Protein AF-A0A6P1KEN9-F1 (afdb_monomer_lite)

Secondary structure (DSSP, 8-state):
------HHHHHHHHHHHH--HHHHHHHHHHHHTT---HHHHHHHHHHHHHHHHHHTSTT-HHHHHHHGGGG-S--HHHHHHHHHHHHHTT-HHHHHHHHHHHHHTT-----HHHHHHHHHH--HHHHHHHHHHSTT--HHHHHHHHHHS-HHHHHHHHHHH-

Organism: Faucicola osloensis (NCBI:txid34062)

Sequence (162 aa):
MTLSFSPTQSQFLTLQQAINKDRITQLVSDHQQGKLSPDDKSYYESLITQFIALIKLPDSAHLAMQLLPAFKITVPALLDGMAYRAVADKNPKVCVFAAYMIDQSLLQRDMTPLFNVIIEFGTPELWVELVKKVNNAPADRIVEKVYQCDKSVQTYWEQQIL

Foldseek 3Di:
DPPDDDPLRVLLVVLVVLQDLVLLVVQVVCVVVVNRDPVNVVSVVVSLVSLVVNVPDPPRPVSSVVCVVSPVVVDVVSLVVQCVVCLVVLPLVSLLVSQLVCQVNPDDDPSVSSLVSCQPPNDLVSLLSSVVRHDPRPVVSNLVSQVVDDPVSVVVNVVRPD

pLDDT: mean 76.62, std 14.35, range [37.03, 96.44]

Radius of gyration: 18.82 Å; chains: 1; bounding box: 45×28×56 Å

Structure (mmCIF, N/CA/C/O backbone):
data_AF-A0A6P1KEN9-F1
#
_entry.id   AF-A0A6P1KEN9-F1
#
loop_
_atom_site.group_PDB
_atom_site.id
_atom_site.type_symbol
_atom_site.label_atom_id
_atom_site.label_alt_id
_atom_site.label_comp_id
_atom_site.label_asym_id
_atom_site.label_entity_id
_atom_site.label_seq_id
_atom_site.pdbx_PDB_ins_code
_atom_site.Cartn_x
_atom_site.Cartn_y
_atom_site.Cartn_z
_atom_site.occupancy
_atom_site.B_iso_or_equiv
_atom_site.auth_seq_id
_atom_site.auth_comp_id
_atom_site.auth_asym_id
_atom_site.auth_atom_id
_atom_site.pdbx_PDB_model_num
ATOM 1 N N . MET A 1 1 ? 22.275 8.472 33.839 1.00 37.03 1 MET A N 1
ATOM 2 C CA . MET A 1 1 ? 22.009 8.967 32.473 1.00 37.03 1 MET A CA 1
ATOM 3 C C . MET A 1 1 ? 20.544 8.712 32.175 1.00 37.03 1 MET A C 1
ATOM 5 O O . MET A 1 1 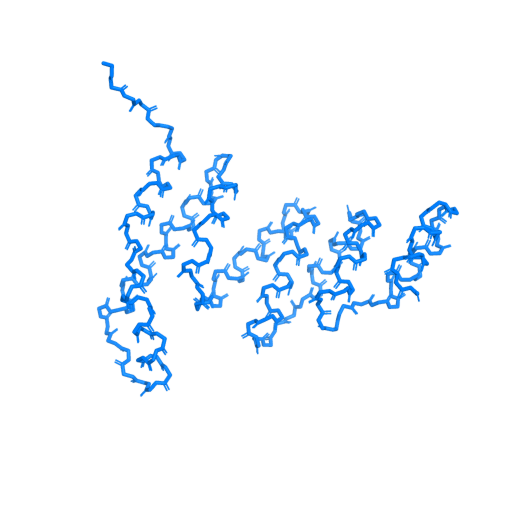? 20.154 7.557 32.082 1.00 37.03 1 MET A O 1
ATOM 9 N N . THR A 1 2 ? 19.717 9.751 32.129 1.00 48.22 2 THR A N 1
ATOM 10 C CA . THR A 1 2 ? 18.330 9.643 31.6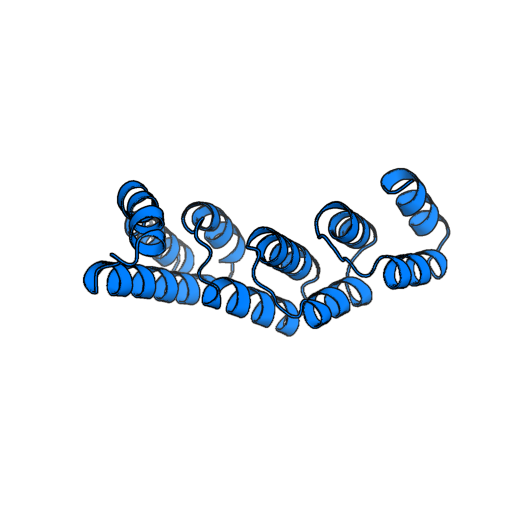65 1.00 48.22 2 THR A CA 1
ATOM 11 C C . THR A 1 2 ? 18.359 9.531 30.144 1.00 48.22 2 THR A C 1
ATOM 13 O O . THR A 1 2 ? 18.795 10.455 29.463 1.00 48.22 2 THR A O 1
ATOM 16 N N . LEU A 1 3 ? 17.970 8.371 29.611 1.00 50.28 3 LEU A N 1
ATOM 17 C CA . LEU A 1 3 ? 17.759 8.191 28.176 1.00 50.28 3 LEU A CA 1
ATOM 18 C C . LEU A 1 3 ? 16.654 9.162 27.740 1.00 50.28 3 LEU A C 1
ATOM 20 O O . LEU A 1 3 ? 15.493 8.996 28.099 1.00 50.28 3 LEU A O 1
ATOM 24 N N . SER A 1 4 ? 17.042 10.216 27.026 1.00 69.69 4 SER A N 1
ATOM 25 C CA . SER A 1 4 ? 16.124 11.188 26.439 1.00 69.69 4 SER A CA 1
ATOM 26 C C . SER A 1 4 ? 15.646 10.641 25.099 1.00 69.69 4 SER A C 1
ATOM 28 O O . SER A 1 4 ? 16.385 10.694 24.116 1.00 69.69 4 SER A O 1
ATOM 30 N N . PHE A 1 5 ? 14.426 10.118 25.051 1.00 78.94 5 PHE A N 1
ATOM 31 C CA . PHE A 1 5 ? 13.807 9.707 23.793 1.00 78.94 5 PHE A CA 1
ATOM 32 C C . PHE A 1 5 ? 13.476 10.925 22.927 1.00 78.94 5 PHE A C 1
ATOM 34 O O . PHE A 1 5 ? 13.085 11.977 23.436 1.00 78.94 5 PHE A O 1
ATOM 41 N N . SER A 1 6 ? 13.594 10.783 21.606 1.00 84.12 6 SER A N 1
ATOM 42 C CA . SER A 1 6 ? 13.072 11.795 20.684 1.00 84.12 6 SER A CA 1
ATOM 43 C C . SER A 1 6 ? 11.540 11.900 20.808 1.00 84.12 6 SER A C 1
ATOM 45 O O . SER A 1 6 ? 10.895 10.961 21.294 1.00 84.12 6 SER A O 1
ATOM 47 N N . PRO A 1 7 ? 10.914 13.000 20.351 1.00 80.69 7 PRO A N 1
ATOM 48 C CA . PRO A 1 7 ? 9.453 13.110 20.316 1.00 80.69 7 PRO A CA 1
ATOM 49 C C . PRO A 1 7 ? 8.790 11.930 19.587 1.00 80.69 7 PRO A C 1
ATOM 51 O O . PRO A 1 7 ? 7.794 11.386 20.061 1.00 80.69 7 PRO A O 1
ATOM 54 N N . THR A 1 8 ? 9.402 11.474 18.490 1.00 82.38 8 THR A N 1
ATOM 55 C CA . THR A 1 8 ? 8.946 10.323 17.702 1.00 82.38 8 THR A CA 1
ATOM 56 C C . THR A 1 8 ? 9.048 9.014 18.481 1.00 82.38 8 THR A C 1
ATOM 58 O O . THR A 1 8 ? 8.092 8.243 18.523 1.00 82.38 8 THR A O 1
ATOM 61 N N . GLN A 1 9 ? 10.178 8.770 19.150 1.00 81.12 9 GLN A N 1
ATOM 62 C CA . GLN A 1 9 ? 10.369 7.576 19.979 1.00 81.12 9 GLN A CA 1
ATOM 63 C C . GLN A 1 9 ? 9.422 7.560 21.182 1.00 81.12 9 GLN A C 1
ATOM 65 O O . GLN A 1 9 ? 8.879 6.513 21.523 1.00 81.12 9 GLN A O 1
ATOM 70 N N . SER A 1 10 ? 9.184 8.722 21.789 1.00 85.12 10 SER A N 1
ATOM 71 C CA . SER A 1 10 ? 8.268 8.860 22.920 1.00 85.12 10 SER A CA 1
ATOM 72 C C . SER A 1 10 ? 6.836 8.524 22.506 1.00 85.12 10 SER A C 1
ATOM 74 O O . SER A 1 10 ? 6.210 7.675 23.134 1.00 85.12 10 SER A O 1
ATOM 76 N N . GLN A 1 11 ? 6.339 9.103 21.405 1.00 80.62 11 GLN A N 1
ATOM 77 C CA . GLN A 1 11 ? 4.997 8.790 20.897 1.00 80.62 11 GLN A CA 1
ATOM 78 C C . GLN A 1 11 ? 4.863 7.335 20.442 1.00 80.62 11 GLN A C 1
ATOM 80 O O . GLN A 1 11 ? 3.823 6.721 20.672 1.00 80.62 11 GLN A O 1
ATOM 85 N N . PHE A 1 12 ? 5.909 6.762 19.846 1.00 85.06 12 PHE A N 1
ATOM 86 C CA . PHE A 1 12 ? 5.926 5.347 19.491 1.00 85.06 12 PHE A CA 1
ATOM 87 C C . PHE A 1 12 ? 5.791 4.450 20.725 1.00 85.06 12 PHE A C 1
ATOM 89 O O . PHE A 1 12 ? 4.938 3.568 20.733 1.00 85.06 12 PHE A O 1
ATOM 96 N N . LEU A 1 13 ? 6.584 4.689 21.775 1.00 83.75 13 LEU A N 1
ATOM 97 C CA . LEU A 1 13 ? 6.541 3.897 23.008 1.00 83.75 13 LEU A CA 1
ATOM 98 C C . LEU A 1 13 ? 5.198 4.048 23.730 1.00 83.75 13 LEU A C 1
ATOM 100 O O . LEU A 1 13 ? 4.630 3.050 24.170 1.00 83.75 13 LEU A O 1
ATOM 104 N N . THR A 1 14 ? 4.659 5.270 23.805 1.00 84.31 14 THR A N 1
ATOM 105 C CA . THR A 1 14 ? 3.325 5.522 24.370 1.00 84.31 14 THR A CA 1
ATOM 106 C C . THR A 1 14 ? 2.257 4.733 23.622 1.00 84.31 14 THR A C 1
ATOM 108 O O . THR A 1 14 ? 1.457 4.034 24.241 1.00 84.31 14 THR A O 1
ATOM 111 N N . LEU A 1 15 ? 2.276 4.784 22.290 1.00 81.06 15 LEU A N 1
ATOM 112 C CA . LEU A 1 15 ? 1.308 4.066 21.475 1.00 81.06 15 LEU A CA 1
ATOM 113 C C . LEU A 1 15 ? 1.488 2.547 21.574 1.00 81.06 15 LEU A C 1
ATOM 115 O O . LEU A 1 15 ? 0.506 1.818 21.676 1.00 81.06 15 LEU A O 1
ATOM 119 N N . GLN A 1 16 ? 2.730 2.062 21.611 1.00 81.44 16 GLN A N 1
ATOM 120 C CA . GLN A 1 16 ? 3.040 0.647 21.799 1.00 81.44 16 GLN A CA 1
ATOM 121 C C . GLN A 1 16 ? 2.480 0.109 23.121 1.00 81.44 16 GLN A C 1
ATOM 123 O O . GLN A 1 16 ? 1.956 -1.001 23.150 1.00 81.44 16 GLN A O 1
ATOM 128 N N . GLN A 1 17 ? 2.569 0.888 24.201 1.00 83.94 17 GLN A N 1
ATOM 129 C CA . GLN A 1 17 ? 2.042 0.520 25.518 1.00 83.94 17 GLN A CA 1
ATOM 130 C C . GLN A 1 17 ? 0.515 0.632 25.600 1.00 83.94 17 GLN A C 1
ATOM 132 O O . GLN A 1 17 ? -0.117 -0.145 26.312 1.00 83.94 17 GLN A O 1
ATOM 137 N N . ALA A 1 18 ? -0.088 1.575 24.871 1.00 81.81 18 ALA A N 1
ATOM 138 C CA . ALA A 1 18 ? -1.539 1.741 24.827 1.00 81.81 18 ALA A CA 1
ATOM 139 C C . ALA A 1 18 ? -2.250 0.582 24.100 1.00 81.81 18 ALA A C 1
ATOM 141 O O . ALA A 1 18 ? -3.430 0.318 24.352 1.00 81.81 18 ALA A O 1
ATOM 142 N N . ILE A 1 19 ? -1.545 -0.121 23.208 1.00 77.00 19 ILE A N 1
ATOM 143 C CA . ILE A 1 19 ? -2.056 -1.270 22.456 1.00 77.00 19 ILE A CA 1
ATOM 144 C C . ILE A 1 19 ? -2.196 -2.491 23.377 1.00 77.00 19 ILE A C 1
ATOM 146 O O . ILE A 1 19 ? -1.218 -3.115 23.784 1.00 77.00 19 ILE A O 1
ATOM 150 N N . ASN A 1 20 ? -3.440 -2.896 23.630 1.00 79.38 20 ASN A N 1
ATOM 151 C CA . ASN A 1 20 ? -3.780 -4.148 24.294 1.00 79.38 20 ASN A CA 1
ATOM 152 C C . ASN A 1 20 ? -4.241 -5.164 23.238 1.00 79.38 20 ASN A C 1
ATOM 154 O O . ASN A 1 20 ? -5.350 -5.073 22.711 1.00 79.38 20 ASN A O 1
ATOM 158 N N . LYS A 1 21 ? -3.372 -6.129 22.919 1.00 68.56 21 LYS A N 1
ATOM 159 C CA . LYS A 1 21 ? -3.598 -7.109 21.843 1.00 68.56 21 LYS A CA 1
ATOM 160 C C . LYS A 1 21 ? -4.791 -8.032 22.107 1.00 68.56 21 LYS A C 1
ATOM 162 O O . LYS A 1 21 ? -5.531 -8.341 21.172 1.00 68.56 21 LYS A O 1
ATOM 167 N N . ASP A 1 22 ? -4.995 -8.431 23.359 1.00 70.19 22 ASP A N 1
ATOM 168 C CA . ASP A 1 22 ? -6.091 -9.324 23.745 1.00 70.19 22 ASP A CA 1
ATOM 169 C C . ASP A 1 22 ? -7.432 -8.599 23.630 1.00 70.19 22 ASP A C 1
ATOM 171 O O . ASP A 1 22 ? -8.369 -9.116 23.020 1.00 70.19 22 ASP A O 1
ATOM 175 N N . ARG A 1 23 ? -7.484 -7.343 24.101 1.00 69.06 23 ARG A N 1
ATOM 176 C CA . ARG A 1 23 ? -8.650 -6.473 23.923 1.00 69.06 23 ARG A CA 1
ATOM 177 C C . ARG A 1 23 ? -8.954 -6.304 22.439 1.00 69.06 23 ARG A C 1
ATOM 179 O O . ARG A 1 23 ? -10.055 -6.628 22.027 1.00 69.06 23 ARG A O 1
ATOM 186 N N . ILE A 1 24 ? -7.979 -5.905 21.616 1.00 62.47 24 ILE A N 1
ATOM 187 C CA . ILE A 1 24 ? -8.175 -5.712 20.166 1.00 62.47 24 ILE A CA 1
ATOM 188 C C . ILE A 1 24 ? -8.719 -6.974 19.480 1.00 62.47 24 ILE A C 1
ATOM 190 O O . ILE A 1 24 ? -9.596 -6.861 18.628 1.00 62.47 24 ILE A O 1
ATOM 194 N N . THR A 1 25 ? -8.245 -8.161 19.860 1.00 62.12 25 THR A N 1
ATOM 195 C CA . THR A 1 25 ? -8.730 -9.433 19.298 1.00 62.12 25 THR A CA 1
ATOM 196 C C . THR A 1 25 ? -10.202 -9.674 19.643 1.00 62.12 25 THR A C 1
ATOM 198 O O . THR A 1 25 ? -10.985 -10.055 18.773 1.00 62.12 25 THR A O 1
ATOM 201 N N . GLN A 1 26 ? -10.604 -9.386 20.883 1.00 62.44 26 GLN A N 1
ATOM 202 C CA . GLN A 1 26 ? -11.996 -9.490 21.320 1.00 62.44 26 GLN A CA 1
ATOM 203 C C . GLN A 1 26 ? -12.903 -8.473 20.607 1.00 62.44 26 GLN A C 1
ATOM 205 O O . GLN A 1 26 ? -14.010 -8.816 20.195 1.00 62.44 26 GLN A O 1
ATOM 210 N N . LEU A 1 27 ? -12.402 -7.261 20.351 1.00 58.66 27 LEU A N 1
ATOM 211 C CA . LEU A 1 27 ? -13.144 -6.216 19.634 1.00 58.66 27 LEU A CA 1
ATOM 212 C C . LEU A 1 27 ? -13.515 -6.606 18.206 1.00 58.66 27 LEU A C 1
ATOM 214 O O . LEU A 1 27 ? -14.558 -6.178 17.715 1.00 58.66 27 LEU A O 1
ATOM 218 N N . VAL A 1 28 ? -12.698 -7.437 17.550 1.00 52.12 28 VAL A N 1
ATOM 219 C CA . VAL A 1 28 ? -13.032 -8.009 16.236 1.00 52.12 28 VAL A CA 1
ATOM 220 C C . VAL A 1 28 ? -14.333 -8.784 16.307 1.00 52.12 28 VAL A C 1
ATOM 222 O O . VAL A 1 28 ? -15.250 -8.558 15.516 1.00 52.12 28 VAL A O 1
ATOM 225 N N . SER A 1 29 ? -14.395 -9.682 17.284 1.00 57.12 29 SER A N 1
ATOM 226 C CA . SER A 1 29 ? -15.529 -10.559 17.513 1.00 57.12 29 SER A CA 1
ATOM 227 C C . SER A 1 29 ? -16.764 -9.747 17.901 1.00 57.12 29 SER A C 1
ATOM 229 O O . SER A 1 29 ? -17.839 -9.930 17.330 1.00 57.12 29 SER A O 1
ATOM 231 N N . ASP A 1 30 ? -16.604 -8.774 18.800 1.00 58.94 30 ASP A N 1
ATOM 232 C CA . ASP A 1 30 ? -17.710 -7.958 19.303 1.00 58.94 30 ASP A CA 1
ATOM 233 C C . ASP A 1 30 ? -18.256 -6.998 18.235 1.00 58.94 30 ASP A C 1
ATOM 235 O O . ASP A 1 30 ? -19.466 -6.771 18.168 1.00 58.94 30 ASP A O 1
ATOM 239 N N . HIS A 1 31 ? -17.406 -6.478 17.342 1.00 47.69 31 HIS A N 1
ATOM 240 C CA . HIS A 1 31 ? -17.841 -5.664 16.205 1.00 47.69 31 HIS A CA 1
ATOM 241 C C . HIS A 1 31 ? -18.650 -6.479 15.188 1.00 47.69 31 HIS A C 1
ATOM 243 O O . HIS A 1 31 ? -19.727 -6.043 14.782 1.00 47.69 31 HIS A O 1
ATOM 249 N N . GLN A 1 32 ? -18.187 -7.684 14.834 1.00 49.41 32 GLN A N 1
ATOM 250 C CA . GLN A 1 32 ? -18.901 -8.592 13.922 1.00 49.41 32 GLN A CA 1
ATOM 251 C C . GLN A 1 32 ? -20.259 -9.040 14.478 1.00 49.41 32 GLN A C 1
ATOM 253 O O . GLN A 1 32 ? -21.197 -9.271 13.720 1.00 49.41 32 GLN A O 1
ATOM 258 N N . GLN A 1 33 ? -20.382 -9.127 15.804 1.00 61.91 33 GLN A N 1
ATOM 259 C CA . GLN A 1 33 ? -21.626 -9.478 16.490 1.00 61.91 33 GLN A CA 1
ATOM 260 C C . GLN A 1 33 ? -22.532 -8.270 16.789 1.00 61.91 33 GLN A C 1
ATOM 262 O O . GLN A 1 33 ? -23.589 -8.448 17.393 1.00 61.91 33 GLN A O 1
ATOM 267 N N . GLY A 1 34 ? -22.131 -7.045 16.421 1.00 50.50 34 GLY A N 1
ATOM 268 C CA . GLY A 1 34 ? -22.883 -5.823 16.731 1.00 50.50 34 GLY A CA 1
ATOM 269 C C . GLY A 1 34 ? -22.921 -5.463 18.224 1.00 50.50 34 GLY A C 1
ATOM 270 O O . GLY A 1 34 ? -23.769 -4.683 18.646 1.00 50.50 34 GLY A O 1
ATOM 271 N N . LYS A 1 35 ? -22.010 -6.020 19.030 1.00 71.75 35 LYS A N 1
ATOM 272 C CA . LYS A 1 35 ? -21.929 -5.867 20.495 1.00 71.75 35 LYS A CA 1
ATOM 273 C C . LYS A 1 35 ? -20.841 -4.889 20.945 1.00 71.75 35 LYS A C 1
ATOM 275 O O . LYS A 1 35 ? -20.481 -4.863 22.117 1.00 71.75 35 LYS A O 1
ATOM 280 N N . LEU A 1 36 ? -20.306 -4.091 20.024 1.00 57.38 36 LEU A N 1
ATOM 281 C CA . LEU A 1 36 ? -19.203 -3.185 20.320 1.00 57.38 36 LEU A CA 1
ATOM 282 C C . LEU A 1 36 ? -19.636 -2.089 21.305 1.00 57.38 36 LEU A C 1
ATOM 284 O O . LEU A 1 36 ? -20.506 -1.269 20.988 1.00 57.38 36 LEU A O 1
ATOM 288 N N . SER A 1 37 ? -19.002 -2.057 22.477 1.00 69.62 37 SER A N 1
ATOM 289 C CA . SER A 1 37 ? -19.332 -1.095 23.526 1.00 69.62 37 SER A CA 1
ATOM 290 C C . SER A 1 37 ? -18.870 0.333 23.171 1.00 69.62 37 SER A C 1
ATOM 292 O O . SER A 1 37 ? -17.930 0.515 22.388 1.00 69.62 37 SER A O 1
ATOM 294 N N . PRO A 1 38 ? -19.500 1.380 23.737 1.00 68.00 38 PRO A N 1
ATOM 295 C CA . PRO A 1 38 ? -19.028 2.761 23.597 1.00 68.00 38 PRO A CA 1
ATOM 296 C C . PRO A 1 38 ? -17.595 2.981 24.113 1.00 68.00 38 PRO A C 1
ATOM 298 O O . PRO A 1 38 ? -16.835 3.749 23.519 1.00 68.00 38 PRO A O 1
ATOM 301 N N . ASP A 1 39 ? -17.203 2.278 25.175 1.00 71.62 39 ASP A N 1
ATOM 302 C CA . ASP A 1 39 ? -15.863 2.378 25.767 1.00 71.62 39 ASP A CA 1
ATOM 303 C C . ASP A 1 39 ? -14.790 1.797 24.845 1.00 71.62 39 ASP A C 1
ATOM 305 O O . ASP A 1 39 ? -13.677 2.319 24.751 1.00 71.62 39 ASP A O 1
ATOM 309 N N . ASP A 1 40 ? -15.128 0.735 24.118 1.00 63.84 40 ASP A N 1
ATOM 310 C CA . ASP A 1 40 ? -14.232 0.116 23.149 1.00 63.84 40 ASP A CA 1
ATOM 311 C C . ASP A 1 40 ? -14.079 0.940 21.874 1.00 63.84 40 ASP A C 1
ATOM 313 O O . ASP A 1 40 ? -12.978 1.026 21.328 1.00 63.84 40 ASP A O 1
ATOM 317 N N . LYS A 1 41 ? -15.153 1.610 21.438 1.00 55.69 41 LYS A N 1
ATOM 318 C CA . LYS A 1 41 ? -15.080 2.611 20.363 1.00 55.69 41 LYS A CA 1
ATOM 319 C C . LYS A 1 41 ? -14.144 3.752 20.750 1.00 55.69 41 LYS A C 1
ATOM 321 O O . LYS A 1 41 ? -13.216 4.059 20.007 1.00 55.69 41 LYS A O 1
ATOM 326 N N . SER A 1 42 ? -14.334 4.303 21.948 1.00 67.69 42 SER A N 1
ATOM 327 C CA . SER A 1 42 ? -13.526 5.411 22.474 1.00 67.69 42 SER A CA 1
ATOM 328 C C . SER A 1 42 ? -12.050 5.019 22.630 1.00 67.69 42 SER A C 1
ATOM 330 O O . SER A 1 42 ? -11.144 5.791 22.312 1.00 67.69 42 SER A O 1
ATOM 332 N N . TYR A 1 43 ? -11.790 3.785 23.072 1.00 72.06 43 TYR A N 1
ATOM 333 C CA . TYR A 1 43 ? -10.447 3.212 23.127 1.00 72.06 43 TYR A CA 1
ATOM 334 C C . TYR A 1 43 ? -9.794 3.138 21.737 1.00 72.06 43 TYR A C 1
ATOM 336 O O . TYR A 1 43 ? -8.652 3.571 21.573 1.00 72.06 43 TYR A O 1
ATOM 344 N N . TYR A 1 44 ? -10.517 2.655 20.723 1.00 59.19 44 TYR A N 1
ATOM 345 C CA . TYR A 1 44 ? -9.996 2.545 19.357 1.00 59.19 44 TYR A CA 1
ATOM 346 C C . TYR A 1 44 ? -9.734 3.913 18.714 1.00 59.19 44 TYR A C 1
ATOM 348 O O . TYR A 1 44 ? -8.681 4.124 18.112 1.00 59.19 44 TYR A O 1
ATOM 356 N N . GLU A 1 45 ? -10.650 4.866 18.883 1.00 60.53 45 GLU A N 1
ATOM 357 C CA . GLU A 1 45 ? -10.500 6.248 18.406 1.00 60.53 45 GLU A CA 1
ATOM 358 C C . GLU A 1 45 ? -9.277 6.937 19.019 1.00 60.53 45 GLU A C 1
ATOM 360 O O . GLU A 1 45 ? -8.535 7.641 18.324 1.00 60.53 45 GLU A O 1
ATOM 365 N N . SER A 1 46 ? -9.004 6.675 20.299 1.00 73.75 46 SER A N 1
ATOM 366 C CA . SER A 1 46 ? -7.799 7.157 20.973 1.00 73.75 46 SER A CA 1
ATOM 367 C C . SER A 1 46 ? -6.520 6.565 20.366 1.00 73.75 46 SER A C 1
ATOM 369 O O . SER A 1 46 ? -5.587 7.314 20.063 1.00 73.75 46 SER A O 1
ATOM 371 N N . LEU A 1 47 ? -6.477 5.250 20.108 1.00 70.31 47 LEU A N 1
ATOM 372 C CA . LEU A 1 47 ? -5.326 4.603 19.461 1.00 70.31 47 LEU A CA 1
ATOM 373 C C . LEU A 1 47 ? -5.082 5.135 18.042 1.00 70.31 47 LEU A C 1
ATOM 375 O O . LEU A 1 47 ? -3.940 5.406 17.673 1.00 70.31 47 LEU A O 1
ATOM 379 N N . ILE A 1 48 ? -6.149 5.332 17.262 1.00 63.62 48 ILE A N 1
ATOM 380 C CA . ILE A 1 48 ? -6.093 5.927 15.917 1.00 63.62 48 ILE A CA 1
ATOM 381 C C . ILE A 1 48 ? -5.518 7.342 15.982 1.00 63.62 48 ILE A C 1
ATOM 383 O O . ILE A 1 48 ? -4.614 7.683 15.221 1.00 63.62 48 ILE A O 1
ATOM 387 N N . THR A 1 49 ? -6.019 8.165 16.902 1.00 68.75 49 THR A N 1
ATOM 388 C CA . THR A 1 49 ? -5.590 9.561 17.056 1.00 68.75 49 THR A CA 1
ATOM 389 C C . THR A 1 49 ? -4.105 9.646 17.401 1.00 68.75 49 THR A C 1
ATOM 391 O O . THR A 1 49 ? -3.367 10.434 16.806 1.00 68.75 49 THR A O 1
ATOM 394 N N . GLN A 1 50 ? -3.644 8.788 18.311 1.00 74.19 50 GLN A N 1
ATOM 395 C CA . GLN A 1 50 ? -2.237 8.692 18.694 1.00 74.19 50 GLN A CA 1
ATOM 396 C C . GLN A 1 50 ? -1.358 8.164 17.549 1.00 74.19 50 GLN A C 1
ATOM 398 O O . GLN A 1 50 ? -0.258 8.675 17.339 1.00 74.19 50 GLN A O 1
ATOM 403 N N . PHE A 1 51 ? -1.850 7.210 16.752 1.00 75.50 51 PHE A N 1
ATOM 404 C CA . PHE A 1 51 ? -1.149 6.728 15.557 1.00 75.50 51 PHE A CA 1
ATOM 405 C C . PHE A 1 51 ? -1.016 7.822 14.489 1.00 75.50 51 PHE A C 1
ATOM 407 O O . PHE A 1 51 ? 0.063 8.012 13.931 1.00 75.50 51 PHE A O 1
ATOM 414 N N . ILE A 1 52 ? -2.078 8.597 14.244 1.00 67.94 52 ILE A N 1
ATOM 415 C CA . ILE A 1 52 ? -2.056 9.739 13.318 1.00 67.94 52 ILE A CA 1
ATOM 416 C C . ILE A 1 52 ? -1.069 10.814 13.792 1.00 67.94 52 ILE A C 1
ATOM 418 O O . ILE A 1 52 ? -0.388 11.431 12.972 1.00 67.94 52 ILE A O 1
ATOM 422 N N . ALA A 1 53 ? -0.987 11.058 15.101 1.00 75.81 53 ALA A N 1
ATOM 423 C CA . ALA A 1 53 ? -0.007 11.981 15.663 1.00 75.81 53 ALA A CA 1
ATOM 424 C C . ALA A 1 53 ? 1.430 11.488 15.422 1.00 75.81 53 ALA A C 1
ATOM 426 O O . ALA A 1 53 ? 2.255 12.270 14.950 1.00 75.81 53 ALA A O 1
ATOM 427 N N . LEU A 1 54 ? 1.688 10.191 15.630 1.00 77.69 54 LEU A N 1
ATOM 428 C CA . LEU A 1 54 ? 2.996 9.572 15.406 1.00 77.69 54 LEU A CA 1
ATOM 429 C C . LEU A 1 54 ? 3.465 9.723 13.954 1.00 77.69 54 LEU A C 1
ATOM 431 O O . LEU A 1 54 ? 4.584 10.172 13.726 1.00 77.69 54 LEU A O 1
ATOM 435 N N . ILE A 1 55 ? 2.619 9.403 12.969 1.00 74.56 55 ILE A N 1
ATOM 436 C CA . ILE A 1 55 ? 3.001 9.459 11.542 1.00 74.56 55 ILE A CA 1
ATOM 437 C C . ILE A 1 55 ? 3.220 10.887 11.018 1.00 74.56 55 ILE A C 1
ATOM 439 O O . ILE A 1 55 ? 3.793 11.066 9.947 1.00 74.56 55 ILE A O 1
ATOM 443 N N . LYS A 1 56 ? 2.754 11.911 11.746 1.00 74.75 56 LYS A N 1
ATOM 444 C CA . LYS A 1 56 ? 3.007 13.325 11.424 1.00 74.75 56 LYS A CA 1
ATOM 445 C C . LYS A 1 56 ? 4.371 13.807 11.920 1.00 74.75 56 LYS A C 1
ATOM 447 O O . LYS A 1 56 ? 4.777 14.911 11.561 1.00 74.75 56 LYS A O 1
ATOM 452 N N . LEU A 1 57 ? 5.064 13.020 12.745 1.00 77.62 57 LEU A N 1
ATOM 453 C CA . LEU A 1 57 ? 6.396 13.362 13.227 1.00 77.62 57 LEU A CA 1
ATOM 454 C C . LEU A 1 57 ? 7.489 12.976 12.214 1.00 77.62 57 LEU A C 1
ATOM 456 O O . LEU A 1 57 ? 7.330 11.985 11.492 1.00 77.62 57 LEU A O 1
ATOM 460 N N . PRO A 1 58 ? 8.624 13.704 12.191 1.00 69.50 58 PRO A N 1
ATOM 461 C CA . PRO A 1 58 ? 9.798 13.331 11.405 1.00 69.50 58 PRO A CA 1
ATOM 462 C C . PRO A 1 58 ? 10.304 11.923 11.752 1.00 69.50 58 PRO A C 1
ATOM 464 O O . PRO A 1 58 ? 10.224 11.487 12.905 1.00 69.50 58 PRO A O 1
ATOM 467 N N . ASP A 1 59 ? 10.819 11.218 10.742 1.00 77.19 59 ASP A N 1
ATOM 468 C CA . ASP A 1 59 ? 11.429 9.883 10.844 1.00 77.19 59 ASP A CA 1
ATOM 469 C C . ASP A 1 59 ? 10.534 8.785 11.459 1.00 77.19 59 ASP A C 1
ATOM 471 O O . ASP A 1 59 ? 11.014 7.738 11.886 1.00 77.19 59 ASP A O 1
ATOM 475 N N . SER A 1 60 ? 9.214 8.975 11.485 1.00 72.62 60 SER A N 1
ATOM 476 C CA . SER A 1 60 ? 8.257 8.086 12.168 1.00 72.62 60 SER A CA 1
ATOM 477 C C . SER A 1 60 ? 7.864 6.823 11.395 1.00 72.62 60 SER A C 1
ATOM 479 O O . SER A 1 60 ? 7.377 5.862 11.993 1.00 72.62 60 SER A O 1
ATOM 481 N N . ALA A 1 61 ? 8.089 6.787 10.078 1.00 64.75 61 ALA A N 1
ATOM 482 C CA . ALA A 1 61 ? 7.556 5.746 9.194 1.00 64.75 61 ALA A CA 1
ATOM 483 C C . ALA A 1 61 ? 7.976 4.318 9.597 1.00 64.75 61 ALA A C 1
ATOM 485 O O . ALA A 1 61 ? 7.146 3.410 9.645 1.00 64.75 61 ALA A O 1
ATOM 486 N N . HIS A 1 62 ? 9.250 4.121 9.952 1.00 72.12 62 HIS A N 1
ATOM 487 C CA . HIS A 1 62 ? 9.777 2.812 10.352 1.00 72.12 62 HIS A CA 1
ATOM 488 C C . HIS A 1 62 ? 9.211 2.315 11.695 1.00 72.12 62 HIS A C 1
ATOM 490 O O . HIS A 1 62 ? 9.091 1.110 11.904 1.00 72.12 62 HIS A O 1
ATOM 496 N N . LEU A 1 63 ? 8.838 3.235 12.590 1.00 77.06 63 LEU A N 1
ATOM 497 C CA . LEU A 1 63 ? 8.223 2.941 13.886 1.00 77.06 63 LEU A CA 1
ATOM 498 C C . LEU A 1 63 ? 6.730 2.642 13.727 1.00 77.06 63 LEU A C 1
ATOM 500 O O . LEU A 1 63 ? 6.232 1.652 14.260 1.00 77.06 63 LEU A O 1
ATOM 504 N N . ALA A 1 64 ? 6.028 3.433 12.915 1.00 66.75 64 ALA A N 1
ATOM 505 C CA . ALA A 1 64 ? 4.626 3.199 12.581 1.00 66.75 64 ALA A CA 1
ATOM 506 C C . ALA A 1 64 ? 4.409 1.810 11.946 1.00 66.75 64 ALA A C 1
ATOM 508 O O . ALA A 1 64 ? 3.457 1.108 12.293 1.00 66.75 64 ALA A O 1
ATOM 509 N N . MET A 1 65 ? 5.345 1.363 11.098 1.00 66.19 65 MET A N 1
ATOM 510 C CA . MET A 1 65 ? 5.357 0.011 10.522 1.00 66.19 65 MET A CA 1
ATOM 511 C C . MET A 1 65 ? 5.368 -1.118 11.558 1.00 66.19 65 MET A C 1
ATOM 513 O O . MET A 1 65 ? 4.773 -2.165 11.318 1.00 66.19 65 MET A O 1
ATOM 517 N N . GLN A 1 66 ? 6.014 -0.931 12.710 1.00 71.44 66 GLN A N 1
ATOM 518 C CA . GLN A 1 66 ? 6.083 -1.969 13.745 1.00 71.44 66 GLN A CA 1
ATOM 519 C C . GLN A 1 66 ? 4.765 -2.115 14.516 1.00 71.44 66 GLN A C 1
ATOM 521 O O . GLN A 1 66 ? 4.484 -3.181 15.061 1.00 71.44 66 GLN A O 1
ATOM 526 N N . LEU A 1 67 ? 3.950 -1.056 14.555 1.00 68.75 67 LEU A N 1
ATOM 527 C CA . LEU A 1 67 ? 2.671 -1.037 15.269 1.00 68.75 67 LEU A CA 1
ATOM 528 C C . LEU A 1 67 ? 1.501 -1.479 14.382 1.00 68.75 67 LEU A C 1
ATOM 530 O O . LEU A 1 67 ? 0.513 -1.997 14.892 1.00 68.75 67 LEU A O 1
ATOM 534 N N . LEU A 1 68 ? 1.636 -1.344 13.061 1.00 61.78 68 LEU A N 1
ATOM 535 C CA . LEU A 1 68 ? 0.645 -1.723 12.045 1.00 61.78 68 LEU A CA 1
ATOM 536 C C . LEU A 1 68 ? 0.030 -3.129 12.223 1.00 61.78 68 LEU A C 1
ATOM 538 O O . LEU A 1 68 ? -1.193 -3.242 12.130 1.00 61.78 68 LEU A O 1
ATOM 542 N N . PRO A 1 69 ? 0.791 -4.193 12.553 1.00 63.38 69 PRO A N 1
ATOM 543 C CA . PRO A 1 69 ? 0.221 -5.524 12.780 1.00 63.38 69 PRO A CA 1
ATOM 544 C C . PRO A 1 69 ? -0.753 -5.611 13.963 1.00 63.38 69 PRO A C 1
ATOM 546 O O . PRO A 1 69 ? -1.553 -6.544 14.022 1.00 63.38 69 PRO A O 1
ATOM 549 N N . ALA A 1 70 ? -0.692 -4.674 14.914 1.00 56.59 70 ALA A N 1
ATOM 550 C CA . ALA A 1 70 ? -1.636 -4.614 16.025 1.00 56.59 70 ALA A CA 1
ATOM 551 C C . ALA A 1 70 ? -2.997 -4.028 15.615 1.00 56.59 70 ALA A C 1
ATOM 553 O O . ALA A 1 70 ? -3.995 -4.296 16.272 1.00 56.59 70 ALA A O 1
ATOM 554 N N . PHE A 1 71 ? -3.062 -3.305 14.498 1.00 56.81 71 PHE A N 1
ATOM 555 C CA . PHE A 1 71 ? -4.290 -2.756 13.919 1.00 56.81 71 PHE A CA 1
ATOM 556 C C . PHE A 1 71 ? -4.891 -3.708 12.873 1.00 56.81 71 PHE A C 1
ATOM 558 O O . PHE A 1 71 ? -5.419 -3.268 11.858 1.00 56.81 71 PHE A O 1
ATOM 565 N N . LYS A 1 72 ? -4.784 -5.031 13.082 1.00 47.94 72 LYS A N 1
ATOM 566 C CA . LYS A 1 72 ? -5.229 -6.071 12.132 1.00 47.94 72 LYS A CA 1
ATOM 567 C C . LYS A 1 72 ? -6.724 -6.020 11.775 1.00 47.94 72 LYS A C 1
ATOM 569 O O . LYS A 1 72 ? -7.103 -6.613 10.772 1.00 47.94 72 LYS A O 1
ATOM 574 N N . ILE A 1 73 ? -7.543 -5.272 12.518 1.00 45.56 73 ILE A N 1
ATOM 575 C CA . ILE A 1 73 ? -8.740 -4.645 11.941 1.00 45.56 73 ILE A CA 1
ATOM 576 C C . ILE A 1 73 ? -8.339 -3.248 11.534 1.00 45.56 73 ILE A C 1
ATOM 578 O O . ILE A 1 73 ? -8.286 -2.319 12.340 1.00 45.56 73 ILE A O 1
ATOM 582 N N . THR A 1 74 ? -8.017 -3.116 10.265 1.00 50.19 74 THR A N 1
ATOM 583 C CA . THR A 1 74 ? -7.636 -1.844 9.695 1.00 50.19 74 THR A CA 1
ATOM 584 C C . THR A 1 74 ? -8.878 -0.974 9.697 1.00 50.19 74 THR A C 1
ATOM 586 O O . THR A 1 74 ? -9.820 -1.219 8.949 1.00 50.19 74 THR A O 1
ATOM 589 N N . VAL A 1 75 ? -8.919 0.019 10.587 1.00 56.19 75 VAL A N 1
ATOM 590 C CA . VAL A 1 75 ? -9.995 1.009 10.567 1.00 56.19 75 VAL A CA 1
ATOM 591 C C . VAL A 1 75 ? -9.962 1.636 9.179 1.00 56.19 75 VAL A C 1
ATOM 593 O O . VAL A 1 75 ? -8.917 2.178 8.808 1.00 56.19 75 VAL A O 1
ATOM 596 N N . PRO A 1 76 ? -11.061 1.588 8.413 1.00 53.19 76 PRO A N 1
ATOM 597 C CA . PRO A 1 76 ? -11.110 2.149 7.068 1.00 53.19 76 PRO A CA 1
ATOM 598 C C . PRO A 1 76 ? -10.535 3.576 6.993 1.00 53.19 76 PRO A C 1
ATOM 600 O O . PRO A 1 76 ? -9.802 3.897 6.067 1.00 53.19 76 PRO A O 1
ATOM 603 N N . ALA A 1 77 ? -10.754 4.394 8.031 1.00 51.69 77 ALA A N 1
ATOM 604 C CA . ALA A 1 77 ? -10.213 5.750 8.140 1.00 51.69 77 ALA A CA 1
ATOM 605 C C . ALA A 1 77 ? -8.670 5.833 8.223 1.00 51.69 77 ALA A C 1
ATOM 607 O O . ALA A 1 77 ? -8.085 6.795 7.728 1.00 51.69 77 ALA A O 1
ATOM 608 N N . LEU A 1 78 ? -7.992 4.848 8.827 1.00 56.91 78 LEU A N 1
ATOM 609 C CA . LEU A 1 78 ? -6.523 4.796 8.866 1.00 56.91 78 LEU A CA 1
ATOM 610 C C . LEU A 1 78 ? -5.941 4.437 7.496 1.00 56.91 78 LEU A C 1
ATOM 612 O O . LEU A 1 78 ? -4.945 5.032 7.081 1.00 56.91 78 LEU A O 1
ATOM 616 N N . LEU A 1 79 ? -6.575 3.496 6.791 1.00 61.88 79 LEU A N 1
ATOM 617 C CA . LEU A 1 79 ? -6.199 3.145 5.420 1.00 61.88 79 LEU A CA 1
ATOM 618 C C . LEU A 1 79 ? -6.407 4.323 4.472 1.00 61.88 79 LEU A C 1
ATOM 620 O O . LEU A 1 79 ? -5.501 4.648 3.707 1.00 61.88 79 LEU A O 1
ATOM 624 N N . ASP A 1 80 ? -7.544 5.008 4.587 1.00 61.88 80 ASP A N 1
ATOM 625 C CA . ASP A 1 80 ? -7.848 6.204 3.802 1.00 61.88 80 ASP A CA 1
ATOM 626 C C . ASP A 1 80 ? -6.831 7.326 4.072 1.00 61.88 80 ASP A C 1
ATOM 628 O O . ASP A 1 80 ? -6.317 7.944 3.140 1.00 61.88 80 ASP A O 1
ATOM 632 N N . GLY A 1 81 ? -6.482 7.569 5.341 1.00 57.09 81 GLY A N 1
ATOM 633 C CA . GLY A 1 81 ? -5.490 8.579 5.718 1.00 57.09 81 GLY A CA 1
ATOM 634 C C . GLY A 1 81 ? -4.082 8.264 5.204 1.00 57.09 81 GLY A C 1
ATOM 635 O O . GLY A 1 81 ? -3.376 9.159 4.732 1.00 57.09 81 GLY A O 1
ATOM 636 N N . MET A 1 82 ? -3.681 6.991 5.254 1.00 64.38 82 MET A N 1
ATOM 637 C CA . MET A 1 82 ? -2.414 6.524 4.692 1.00 64.38 82 MET A CA 1
ATOM 638 C C . MET A 1 82 ? -2.397 6.660 3.168 1.00 64.38 82 MET A C 1
ATOM 640 O O . MET A 1 82 ? -1.429 7.187 2.625 1.00 64.38 82 MET A O 1
ATOM 644 N N . ALA A 1 83 ? -3.461 6.231 2.485 1.00 68.56 83 ALA A N 1
ATOM 645 C CA . ALA A 1 83 ? -3.586 6.346 1.037 1.00 68.56 83 ALA A CA 1
ATOM 646 C C . ALA A 1 83 ? -3.530 7.813 0.590 1.00 68.56 83 ALA A C 1
ATOM 648 O O . ALA A 1 83 ? -2.749 8.158 -0.294 1.00 68.56 83 ALA A O 1
ATO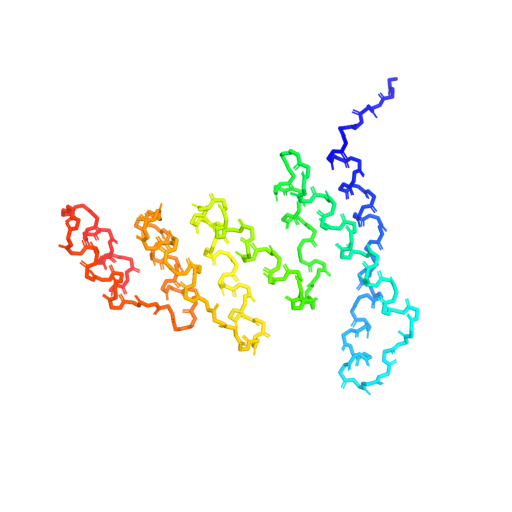M 649 N N . TYR A 1 84 ? -4.272 8.697 1.263 1.00 69.25 84 TYR A N 1
ATOM 650 C CA . TYR A 1 84 ? -4.235 10.135 1.003 1.00 69.25 84 TYR A CA 1
ATOM 651 C C . TYR A 1 84 ? -2.821 10.712 1.148 1.00 69.25 84 TYR A C 1
ATOM 653 O O . TYR A 1 84 ? -2.343 11.422 0.263 1.00 69.25 84 TYR A O 1
ATOM 661 N N . ARG A 1 85 ? -2.126 10.389 2.248 1.00 65.56 85 ARG A N 1
ATOM 662 C CA . ARG A 1 85 ? -0.761 10.875 2.490 1.00 65.56 85 ARG A CA 1
ATOM 663 C C . ARG A 1 85 ? 0.225 10.339 1.451 1.00 65.56 85 ARG A C 1
ATOM 665 O O . ARG A 1 85 ? 1.029 11.110 0.939 1.00 65.56 85 ARG A O 1
ATOM 672 N N . ALA A 1 86 ? 0.131 9.057 1.101 1.00 68.44 86 ALA A N 1
ATOM 673 C CA . ALA A 1 86 ? 0.988 8.431 0.097 1.00 68.44 86 ALA A CA 1
ATOM 674 C C . ALA A 1 86 ? 0.859 9.109 -1.277 1.00 68.44 86 ALA A C 1
ATOM 676 O O . ALA A 1 86 ? 1.872 9.356 -1.935 1.00 68.44 86 ALA A O 1
ATOM 677 N N . VAL A 1 87 ? -0.374 9.460 -1.670 1.00 68.50 87 VAL A N 1
ATOM 678 C CA . VAL A 1 87 ? -0.650 10.206 -2.906 1.00 68.50 87 VAL A CA 1
ATOM 679 C C . VAL A 1 87 ? -0.093 11.627 -2.830 1.00 68.50 87 VAL A C 1
ATOM 681 O O . VAL A 1 87 ? 0.586 12.061 -3.759 1.00 68.50 87 VAL A O 1
ATOM 684 N N . ALA A 1 88 ? -0.340 12.341 -1.727 1.00 66.75 88 ALA A N 1
ATOM 685 C CA . ALA A 1 88 ? 0.119 13.719 -1.545 1.00 66.75 88 ALA A CA 1
ATOM 686 C C . ALA A 1 88 ? 1.651 13.843 -1.601 1.00 66.75 88 ALA A C 1
ATOM 688 O O . ALA A 1 88 ? 2.174 14.751 -2.245 1.00 66.75 88 ALA A O 1
ATOM 689 N N . ASP A 1 89 ? 2.362 12.902 -0.980 1.00 69.81 89 ASP A N 1
ATOM 690 C CA . ASP A 1 89 ? 3.826 12.882 -0.934 1.00 69.81 89 ASP A CA 1
ATOM 691 C C . ASP A 1 89 ? 4.449 12.249 -2.197 1.00 69.81 89 ASP A C 1
ATOM 693 O O . ASP A 1 89 ? 5.672 12.181 -2.316 1.00 69.81 89 ASP A O 1
ATOM 697 N N . LYS A 1 90 ? 3.621 11.760 -3.136 1.00 86.81 90 LYS A N 1
ATOM 698 C CA . LYS A 1 90 ? 4.028 11.039 -4.356 1.00 86.81 90 LYS A CA 1
ATOM 699 C C . LYS A 1 90 ? 5.004 9.890 -4.083 1.00 86.81 90 LYS A C 1
ATOM 701 O O . LYS A 1 90 ? 5.910 9.637 -4.873 1.00 86.81 90 LYS A O 1
ATOM 706 N N . ASN A 1 91 ? 4.838 9.187 -2.962 1.00 81.69 91 ASN A N 1
ATOM 707 C CA . ASN A 1 91 ? 5.740 8.103 -2.586 1.00 81.69 91 ASN A CA 1
ATOM 708 C C . ASN A 1 91 ? 5.229 6.763 -3.150 1.00 81.69 91 ASN A C 1
ATOM 710 O O . ASN A 1 91 ? 4.284 6.191 -2.591 1.00 81.69 91 ASN A O 1
ATOM 714 N N . PRO A 1 92 ? 5.844 6.217 -4.217 1.00 86.38 92 PRO A N 1
ATOM 715 C CA . PRO A 1 92 ? 5.326 5.030 -4.895 1.00 86.38 92 PRO A CA 1
ATOM 716 C C . PRO A 1 92 ? 5.394 3.782 -4.008 1.00 86.38 92 PRO A C 1
ATOM 718 O O . PRO A 1 92 ? 4.490 2.953 -4.044 1.00 86.38 92 PRO A O 1
ATOM 721 N N . LYS A 1 93 ? 6.408 3.666 -3.142 1.00 82.94 93 LYS A N 1
ATOM 722 C CA . LYS A 1 93 ? 6.562 2.519 -2.237 1.00 82.94 93 LYS A CA 1
ATOM 723 C C . LYS A 1 93 ? 5.441 2.466 -1.199 1.00 82.94 93 LYS A C 1
ATOM 725 O O . LYS A 1 93 ? 4.887 1.403 -0.931 1.00 82.94 93 LYS A O 1
ATOM 730 N N . VAL A 1 94 ? 5.080 3.620 -0.635 1.00 75.44 94 VAL A N 1
ATOM 731 C CA . VAL A 1 94 ? 3.965 3.713 0.320 1.00 75.44 94 VAL A CA 1
ATOM 732 C C . VAL A 1 94 ? 2.627 3.506 -0.395 1.00 75.44 94 VAL A C 1
ATOM 734 O O . VAL A 1 94 ? 1.737 2.876 0.169 1.00 75.44 94 VAL A O 1
ATOM 737 N N . CYS A 1 95 ? 2.495 3.947 -1.652 1.00 83.62 95 CYS A N 1
ATOM 738 C CA . CYS A 1 95 ? 1.296 3.693 -2.453 1.00 83.62 95 CYS A CA 1
ATOM 739 C C . CYS A 1 95 ? 1.077 2.197 -2.731 1.00 83.62 95 CYS A C 1
ATOM 741 O O . CYS A 1 95 ? -0.053 1.734 -2.593 1.00 83.62 95 CYS A O 1
ATOM 743 N N . VAL A 1 96 ? 2.128 1.430 -3.064 1.00 84.62 96 VAL A N 1
ATOM 744 C CA . VAL A 1 96 ? 2.029 -0.038 -3.237 1.00 84.62 96 VAL A CA 1
ATOM 745 C C . VAL A 1 96 ? 1.544 -0.690 -1.946 1.00 84.62 96 VAL A C 1
ATOM 747 O O . VAL A 1 96 ? 0.615 -1.496 -1.962 1.00 84.62 96 VAL A O 1
ATOM 750 N N . PHE A 1 97 ? 2.132 -0.301 -0.813 1.00 80.75 97 PHE A N 1
ATOM 751 C CA . PHE A 1 97 ? 1.724 -0.816 0.489 1.00 80.75 97 PHE A CA 1
ATOM 752 C C . PHE A 1 97 ? 0.263 -0.469 0.815 1.00 80.75 97 PHE A C 1
ATOM 754 O O . PHE A 1 97 ? -0.489 -1.336 1.254 1.00 80.75 97 PHE A O 1
ATOM 761 N N . ALA A 1 98 ? -0.163 0.770 0.562 1.00 78.81 98 ALA A N 1
ATOM 762 C CA . ALA A 1 98 ? -1.534 1.202 0.802 1.00 78.81 98 ALA A CA 1
ATOM 763 C C . ALA A 1 98 ? -2.548 0.453 -0.069 1.00 78.81 98 ALA A C 1
ATOM 765 O O . ALA A 1 98 ? -3.556 -0.016 0.454 1.00 78.81 98 ALA A O 1
ATOM 766 N N . ALA A 1 99 ? -2.256 0.288 -1.361 1.00 86.62 99 ALA A N 1
ATOM 767 C CA . ALA A 1 99 ? -3.103 -0.467 -2.277 1.00 86.62 99 ALA A CA 1
ATOM 768 C C . ALA A 1 99 ? -3.234 -1.932 -1.838 1.00 86.62 99 ALA A C 1
ATOM 770 O O . ALA A 1 99 ? -4.342 -2.451 -1.768 1.00 86.62 99 ALA A O 1
ATOM 771 N N . TYR A 1 100 ? -2.126 -2.567 -1.445 1.00 84.75 100 TYR A N 1
ATOM 772 C CA . TYR A 1 100 ? -2.148 -3.926 -0.908 1.00 84.75 100 TYR A CA 1
ATOM 773 C C . TYR A 1 100 ? -3.016 -4.037 0.347 1.00 84.75 100 TYR A C 1
ATOM 775 O O . TYR A 1 100 ? -3.881 -4.901 0.427 1.00 84.75 100 TYR A O 1
ATOM 783 N N . MET A 1 101 ? -2.844 -3.139 1.316 1.00 76.75 101 MET A N 1
ATOM 784 C CA . MET A 1 101 ? -3.631 -3.185 2.549 1.00 76.75 101 MET A CA 1
ATOM 785 C C . MET A 1 101 ? -5.128 -2.943 2.305 1.00 76.75 101 MET A C 1
ATOM 787 O O . MET A 1 101 ? -5.956 -3.570 2.963 1.00 76.75 101 MET A O 1
ATOM 791 N N . ILE A 1 102 ? -5.480 -2.066 1.360 1.00 78.88 102 ILE A N 1
ATOM 792 C CA . ILE A 1 102 ? -6.870 -1.826 0.955 1.00 78.88 102 ILE A CA 1
ATOM 793 C C . ILE A 1 102 ? -7.455 -3.069 0.276 1.00 78.88 102 ILE A C 1
ATOM 795 O O . ILE A 1 102 ? -8.535 -3.505 0.667 1.00 78.88 102 ILE A O 1
ATOM 799 N N . ASP A 1 103 ? -6.731 -3.686 -0.656 1.00 81.50 103 ASP A N 1
ATOM 800 C CA . ASP A 1 103 ? -7.159 -4.915 -1.334 1.00 81.50 103 ASP A CA 1
ATOM 801 C C . ASP A 1 103 ? -7.421 -6.056 -0.337 1.00 81.50 103 ASP A C 1
ATOM 803 O O . ASP A 1 103 ? -8.477 -6.689 -0.350 1.00 81.50 103 ASP A O 1
ATOM 807 N N . GLN A 1 104 ? -6.512 -6.244 0.626 1.00 73.31 104 GLN A N 1
ATOM 808 C CA . GLN A 1 104 ? -6.664 -7.256 1.677 1.00 73.31 104 GLN A CA 1
ATOM 809 C C . GLN A 1 104 ? -7.786 -6.941 2.679 1.00 73.31 104 GLN A C 1
ATOM 811 O O . GLN A 1 104 ? -8.269 -7.839 3.367 1.00 73.31 104 GLN A O 1
ATOM 816 N N . SER A 1 105 ? -8.213 -5.680 2.783 1.00 65.56 105 SER A N 1
ATOM 817 C CA . SER A 1 105 ? -9.281 -5.273 3.703 1.00 65.56 105 SER A CA 1
ATOM 818 C C . SER A 1 105 ? -10.693 -5.597 3.199 1.00 65.56 105 SER A C 1
ATOM 820 O O . SER A 1 105 ? -11.654 -5.386 3.937 1.00 65.56 105 SER A O 1
ATOM 822 N N . LEU A 1 106 ? -10.837 -6.090 1.957 1.00 60.19 106 LEU A N 1
ATOM 823 C CA . LEU A 1 106 ? -12.120 -6.311 1.264 1.00 60.19 106 LEU A CA 1
ATOM 824 C C . LEU A 1 106 ? -13.000 -5.048 1.147 1.00 60.19 106 LEU A C 1
ATOM 826 O O . LEU A 1 106 ? -14.165 -5.127 0.752 1.00 60.19 106 LEU A O 1
ATOM 830 N N . LEU A 1 107 ? -12.462 -3.870 1.480 1.00 65.38 107 LEU A N 1
ATOM 831 C CA . LEU A 1 107 ? -13.151 -2.596 1.333 1.00 65.38 107 LEU A CA 1
ATOM 832 C C . LEU A 1 107 ? -13.160 -2.199 -0.143 1.00 65.38 107 LEU A C 1
ATOM 834 O O . LEU A 1 107 ? -12.112 -2.082 -0.773 1.00 65.38 107 LEU A O 1
ATOM 838 N N . GLN A 1 108 ? -14.342 -1.909 -0.683 1.00 70.81 108 GLN A N 1
ATOM 839 C CA . GLN A 1 108 ? -14.453 -1.328 -2.017 1.00 70.81 108 GLN A CA 1
ATOM 840 C C . GLN A 1 108 ? -14.006 0.137 -1.970 1.00 70.81 108 GLN A C 1
ATOM 842 O O . GLN A 1 108 ? -14.748 1.013 -1.524 1.00 70.81 108 GLN A O 1
ATOM 847 N N . ARG A 1 109 ? -12.769 0.402 -2.397 1.00 79.00 109 ARG A N 1
ATOM 848 C CA . ARG A 1 109 ? -12.188 1.746 -2.485 1.00 79.00 109 ARG A CA 1
ATOM 849 C C . ARG A 1 109 ? -11.614 1.985 -3.868 1.00 79.00 109 ARG A C 1
ATOM 851 O O . ARG A 1 109 ? -11.070 1.076 -4.489 1.00 79.00 109 ARG A O 1
ATOM 858 N N . ASP A 1 110 ? -11.703 3.231 -4.321 1.00 84.44 110 ASP A N 1
ATOM 859 C CA . ASP A 1 110 ? -11.022 3.644 -5.539 1.00 84.44 110 ASP A CA 1
ATOM 860 C C . ASP A 1 110 ? -9.509 3.732 -5.287 1.00 84.44 110 ASP A C 1
ATOM 862 O O . ASP A 1 110 ? -9.021 4.631 -4.601 1.00 84.44 110 ASP A O 1
ATOM 866 N N . MET A 1 111 ? -8.768 2.769 -5.835 1.00 89.44 111 MET A N 1
ATOM 867 C CA . MET A 1 111 ? -7.307 2.710 -5.756 1.00 89.44 111 MET A CA 1
ATOM 868 C C . MET A 1 111 ? -6.615 3.437 -6.919 1.00 89.44 111 MET A C 1
ATOM 870 O O . MET A 1 111 ? -5.387 3.538 -6.935 1.00 89.44 111 MET A O 1
ATOM 874 N N . THR A 1 112 ? -7.371 3.996 -7.872 1.00 92.56 112 THR A N 1
ATOM 875 C CA . THR A 1 112 ? -6.830 4.678 -9.060 1.00 92.56 112 THR A CA 1
ATOM 876 C C . THR A 1 112 ? -5.806 5.772 -8.724 1.00 92.56 112 THR A C 1
ATOM 878 O O . THR A 1 112 ? -4.762 5.819 -9.384 1.00 92.56 112 THR A O 1
ATOM 881 N N . PRO A 1 113 ? -6.005 6.619 -7.690 1.00 90.31 113 PRO A N 1
ATOM 882 C CA . PRO A 1 113 ? -5.011 7.627 -7.317 1.00 90.31 113 PRO A CA 1
ATOM 883 C C . PRO A 1 113 ? -3.665 7.023 -6.893 1.00 90.31 113 PRO A C 1
ATOM 885 O O . PRO A 1 113 ? -2.615 7.538 -7.274 1.00 90.31 113 PRO A O 1
ATOM 888 N N . LEU A 1 114 ? -3.688 5.906 -6.156 1.00 90.12 114 LEU A N 1
ATOM 889 C CA . LEU A 1 114 ? -2.479 5.194 -5.732 1.00 90.12 114 LEU A CA 1
ATOM 890 C C . LEU A 1 114 ? -1.759 4.603 -6.940 1.00 90.12 114 LEU A C 1
ATOM 892 O O . LEU A 1 114 ? -0.549 4.769 -7.089 1.00 90.12 114 LEU A O 1
ATOM 896 N N . PHE A 1 115 ? -2.512 3.958 -7.832 1.00 95.50 115 PHE A N 1
ATOM 897 C CA . PHE A 1 115 ? -1.959 3.365 -9.042 1.00 95.50 115 PHE A CA 1
ATOM 898 C C . PHE A 1 115 ? -1.290 4.400 -9.941 1.00 95.50 115 PHE A C 1
ATOM 900 O O . PHE A 1 115 ? -0.200 4.143 -10.442 1.00 95.50 115 PHE A O 1
ATOM 907 N N . ASN A 1 116 ? -1.882 5.585 -10.104 1.00 95.94 116 ASN A N 1
ATOM 908 C CA . ASN A 1 116 ? -1.285 6.645 -10.915 1.00 95.94 116 ASN A CA 1
ATOM 909 C C . ASN A 1 116 ? 0.084 7.082 -10.369 1.00 95.94 116 ASN A C 1
ATOM 911 O O . ASN A 1 116 ? 1.028 7.189 -11.146 1.00 95.94 116 ASN A O 1
ATOM 915 N N . VAL A 1 117 ? 0.231 7.242 -9.048 1.00 91.62 117 VAL A N 1
ATOM 916 C CA . VAL A 1 117 ? 1.528 7.586 -8.436 1.00 91.62 117 VAL A CA 1
ATOM 917 C C . VAL A 1 117 ? 2.561 6.479 -8.651 1.00 91.62 117 VAL A C 1
ATOM 919 O O . VAL A 1 117 ? 3.714 6.766 -8.964 1.00 91.62 117 VAL A O 1
ATOM 922 N N . ILE A 1 118 ? 2.163 5.211 -8.526 1.00 95.56 118 ILE A N 1
ATOM 923 C CA . ILE A 1 118 ? 3.067 4.070 -8.734 1.00 95.56 118 ILE A CA 1
ATOM 924 C C . ILE A 1 118 ? 3.503 3.980 -10.200 1.00 95.56 118 ILE A C 1
ATOM 926 O O . ILE A 1 118 ? 4.683 3.788 -10.479 1.00 95.56 118 ILE A O 1
ATOM 930 N N . ILE A 1 119 ? 2.577 4.151 -11.143 1.00 95.06 119 ILE A N 1
ATOM 931 C CA . ILE A 1 119 ? 2.881 4.130 -12.578 1.00 95.06 119 ILE A CA 1
ATOM 932 C C . ILE A 1 119 ? 3.785 5.308 -12.950 1.00 95.06 119 ILE A C 1
ATOM 934 O O . ILE A 1 119 ? 4.697 5.153 -13.757 1.00 95.06 119 ILE A O 1
ATOM 938 N N . GLU A 1 120 ? 3.549 6.498 -12.404 1.00 94.88 120 GLU A N 1
ATOM 939 C CA . GLU A 1 120 ? 4.285 7.701 -12.796 1.00 94.88 120 GLU A CA 1
ATOM 940 C C . GLU A 1 120 ? 5.677 7.775 -12.156 1.00 94.88 120 GLU A C 1
ATOM 942 O O . GLU A 1 120 ? 6.649 8.042 -12.861 1.00 94.88 120 GLU A O 1
ATOM 947 N N . PHE A 1 121 ? 5.781 7.479 -10.857 1.00 92.81 121 PHE A N 1
ATOM 948 C CA . PHE A 1 121 ? 6.994 7.699 -10.057 1.00 92.81 121 PHE A CA 1
ATOM 949 C C . PHE A 1 121 ? 7.655 6.410 -9.549 1.00 92.81 121 PHE A C 1
ATOM 951 O O . PHE A 1 121 ? 8.717 6.471 -8.931 1.00 92.81 121 PHE A O 1
ATOM 958 N N . GLY A 1 122 ? 7.030 5.249 -9.749 1.00 90.56 122 GLY A N 1
ATOM 959 C CA . GLY A 1 122 ? 7.560 3.960 -9.309 1.00 90.56 122 GLY A CA 1
ATOM 960 C C . GLY A 1 122 ? 8.706 3.441 -10.172 1.00 90.56 122 GLY A C 1
ATOM 961 O O . GLY A 1 122 ? 8.939 3.903 -11.287 1.00 90.56 122 GLY A O 1
ATOM 962 N N . THR A 1 123 ? 9.413 2.454 -9.631 1.00 94.94 123 THR A N 1
ATOM 963 C CA . THR A 1 123 ? 10.469 1.716 -10.329 1.00 94.94 123 THR A CA 1
ATOM 964 C C . THR A 1 123 ? 9.916 0.402 -10.898 1.00 94.94 123 THR A C 1
ATOM 966 O O . THR A 1 123 ? 8.850 -0.044 -10.454 1.00 94.94 123 THR A O 1
ATOM 969 N N . PRO A 1 124 ? 10.627 -0.260 -11.830 1.00 94.25 124 PRO A N 1
ATOM 970 C CA . PRO A 1 124 ? 10.212 -1.556 -12.369 1.00 94.25 124 PRO A CA 1
ATOM 971 C C . PRO A 1 124 ? 9.907 -2.602 -11.289 1.00 94.25 124 PRO A C 1
ATOM 973 O O . PRO A 1 124 ? 8.945 -3.357 -11.406 1.00 94.25 124 PRO A O 1
ATOM 976 N N . GLU A 1 125 ? 10.670 -2.615 -10.196 1.00 95.00 125 GLU A N 1
ATOM 977 C CA . GLU A 1 125 ? 10.453 -3.509 -9.058 1.00 95.00 125 GLU A CA 1
ATOM 978 C C . GLU A 1 125 ? 9.104 -3.254 -8.380 1.00 95.00 125 GLU A C 1
ATOM 980 O O . GLU A 1 125 ? 8.379 -4.201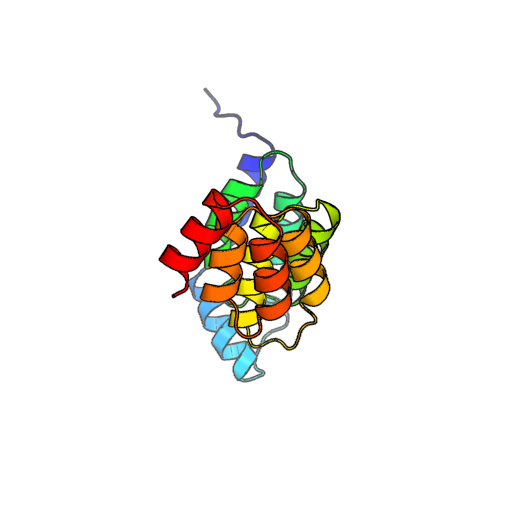 -8.075 1.00 95.00 125 GLU A O 1
ATOM 985 N N . LEU A 1 126 ? 8.740 -1.983 -8.183 1.00 93.50 126 LEU A N 1
ATOM 986 C CA . LEU A 1 126 ? 7.466 -1.603 -7.570 1.00 93.50 126 LEU A CA 1
ATOM 987 C C . LEU A 1 126 ? 6.277 -1.891 -8.491 1.00 93.50 126 LEU A C 1
ATOM 989 O O . LEU A 1 126 ? 5.203 -2.243 -8.007 1.00 93.50 126 LEU A O 1
ATOM 993 N N . TRP A 1 127 ? 6.453 -1.776 -9.809 1.00 94.81 127 TRP A N 1
ATOM 994 C CA . TRP A 1 127 ? 5.424 -2.155 -10.780 1.00 94.81 127 TRP A CA 1
ATOM 995 C C . TRP A 1 127 ? 5.140 -3.658 -10.742 1.00 94.81 127 TRP A C 1
ATOM 997 O O . TRP A 1 127 ? 3.979 -4.066 -10.699 1.00 94.81 127 TRP A O 1
ATOM 1007 N N . VAL A 1 128 ? 6.197 -4.475 -10.698 1.00 93.56 128 VAL A N 1
ATOM 1008 C CA . VAL A 1 128 ? 6.090 -5.933 -10.535 1.00 93.56 128 VAL A CA 1
ATOM 1009 C C . VAL A 1 128 ? 5.417 -6.271 -9.207 1.00 93.56 128 VAL A C 1
ATOM 1011 O O . VAL A 1 128 ? 4.514 -7.105 -9.161 1.00 93.56 128 VAL A O 1
ATOM 1014 N N . GLU A 1 129 ? 5.836 -5.618 -8.121 1.00 91.38 129 GLU A N 1
ATOM 1015 C CA . GLU A 1 129 ? 5.265 -5.833 -6.793 1.00 91.38 129 GLU A CA 1
ATOM 1016 C C . GLU A 1 129 ? 3.765 -5.516 -6.762 1.00 91.38 129 GLU A C 1
ATOM 1018 O O . GLU A 1 129 ? 2.991 -6.300 -6.212 1.00 91.38 129 GLU A O 1
ATOM 1023 N N . LEU A 1 130 ? 3.346 -4.417 -7.395 1.00 93.00 130 LEU A N 1
ATOM 1024 C CA . LEU A 1 130 ? 1.941 -4.036 -7.495 1.00 93.00 130 LEU A CA 1
ATOM 1025 C C . LEU A 1 130 ? 1.110 -5.119 -8.199 1.00 93.00 130 LEU A C 1
ATOM 1027 O O . LEU A 1 130 ? 0.096 -5.549 -7.653 1.00 93.00 130 LEU A O 1
ATOM 1031 N N . VAL A 1 131 ? 1.555 -5.589 -9.371 1.00 93.00 131 VAL A N 1
ATOM 1032 C CA . VAL A 1 131 ? 0.833 -6.615 -10.148 1.00 93.00 131 VAL A CA 1
ATOM 1033 C C . VAL A 1 131 ? 0.778 -7.957 -9.420 1.00 93.00 131 VAL A C 1
ATOM 1035 O O . VAL A 1 131 ? -0.242 -8.637 -9.473 1.00 93.00 131 VAL A O 1
ATOM 1038 N N . LYS A 1 132 ? 1.837 -8.334 -8.697 1.00 89.94 132 LYS A N 1
ATOM 1039 C CA . LYS A 1 132 ? 1.868 -9.597 -7.945 1.00 89.94 132 LYS A CA 1
ATOM 1040 C C . LYS A 1 132 ? 1.003 -9.587 -6.686 1.00 89.94 132 LYS A C 1
ATOM 1042 O O . LYS A 1 132 ? 0.603 -10.657 -6.236 1.00 89.94 132 LYS A O 1
ATOM 1047 N N . LYS A 1 133 ? 0.793 -8.422 -6.064 1.00 84.75 133 LYS A N 1
ATOM 1048 C CA . LYS A 1 133 ? 0.201 -8.337 -4.719 1.00 84.75 133 LYS A CA 1
ATOM 1049 C C . LYS A 1 133 ? -1.230 -7.815 -4.681 1.00 84.75 133 LYS A C 1
ATOM 1051 O O . LYS A 1 133 ? -1.917 -8.111 -3.711 1.00 84.75 133 LYS A O 1
ATOM 1056 N N . VAL A 1 134 ? -1.663 -7.028 -5.663 1.00 88.62 134 VAL A N 1
ATOM 1057 C CA . VAL A 1 134 ? -2.960 -6.337 -5.621 1.00 88.62 134 VAL A CA 1
ATOM 1058 C C . VAL A 1 134 ? -3.900 -6.911 -6.669 1.00 88.62 134 VAL A C 1
ATOM 1060 O O . VAL A 1 134 ? -3.619 -6.834 -7.868 1.00 88.62 134 VAL A O 1
ATOM 1063 N N . ASN A 1 135 ? -5.045 -7.439 -6.230 1.00 79.12 135 ASN A N 1
ATOM 1064 C CA . ASN A 1 135 ? -6.081 -7.867 -7.160 1.00 79.12 135 ASN A CA 1
ATOM 1065 C C . ASN A 1 135 ? -6.639 -6.629 -7.877 1.00 79.12 135 ASN A C 1
ATOM 1067 O O . ASN A 1 135 ? -7.064 -5.663 -7.244 1.00 79.12 135 ASN A O 1
ATOM 1071 N N . ASN A 1 136 ? -6.645 -6.653 -9.211 1.00 85.12 136 ASN A N 1
ATOM 1072 C CA . ASN A 1 136 ? -7.035 -5.529 -10.080 1.00 85.12 136 ASN A CA 1
ATOM 1073 C C . ASN A 1 136 ? -6.004 -4.392 -10.206 1.00 85.12 136 ASN A C 1
ATOM 1075 O O . ASN A 1 136 ? -6.369 -3.254 -10.511 1.00 85.12 136 ASN A O 1
ATOM 1079 N N . ALA A 1 137 ? -4.712 -4.679 -10.026 1.00 91.12 137 ALA A N 1
ATOM 1080 C CA . ALA A 1 137 ? -3.675 -3.774 -10.513 1.00 91.12 137 ALA A CA 1
ATOM 1081 C C . ALA A 1 137 ? -3.882 -3.467 -12.019 1.00 91.12 137 ALA A C 1
ATOM 1083 O O . ALA A 1 137 ? -4.264 -4.363 -12.776 1.00 91.12 137 ALA A O 1
ATOM 1084 N N . PRO A 1 138 ? -3.608 -2.235 -12.491 1.00 92.69 138 PRO A N 1
ATOM 1085 C CA . PRO A 1 138 ? -3.799 -1.842 -13.889 1.00 92.69 138 PRO A CA 1
ATOM 1086 C C . PRO A 1 138 ? -2.669 -2.384 -14.780 1.00 92.69 138 PRO A C 1
ATOM 1088 O O . PRO A 1 138 ? -1.857 -1.623 -15.310 1.00 92.69 138 PRO A O 1
ATOM 1091 N N . ALA A 1 139 ? -2.607 -3.710 -14.916 1.00 91.25 139 ALA A N 1
ATOM 1092 C CA . ALA A 1 139 ? -1.520 -4.428 -15.572 1.00 91.25 139 ALA A CA 1
ATOM 1093 C C . ALA A 1 139 ? -1.277 -3.932 -17.003 1.00 91.25 139 ALA A C 1
ATOM 1095 O O . ALA A 1 139 ? -0.136 -3.647 -17.341 1.00 91.25 139 ALA A O 1
ATOM 1096 N N . ASP A 1 140 ? -2.326 -3.711 -17.797 1.00 92.88 140 ASP A N 1
ATOM 1097 C CA . ASP A 1 140 ? -2.188 -3.263 -19.190 1.00 92.88 140 ASP A CA 1
ATOM 1098 C C . ASP A 1 140 ? -1.450 -1.920 -19.309 1.00 92.88 140 ASP A C 1
ATOM 1100 O O . ASP A 1 140 ? -0.526 -1.780 -20.109 1.00 92.88 140 ASP A O 1
ATOM 1104 N N . ARG A 1 141 ? -1.787 -0.946 -18.449 1.00 94.31 141 ARG A N 1
ATOM 1105 C CA . ARG A 1 141 ? -1.114 0.368 -18.418 1.00 94.31 141 ARG A CA 1
ATOM 1106 C C . ARG A 1 141 ? 0.348 0.247 -17.988 1.00 94.31 141 ARG A C 1
ATOM 1108 O O . ARG A 1 141 ? 1.196 1.005 -18.451 1.00 94.31 141 ARG A O 1
ATOM 1115 N N . ILE A 1 142 ? 0.641 -0.678 -17.075 1.00 94.25 142 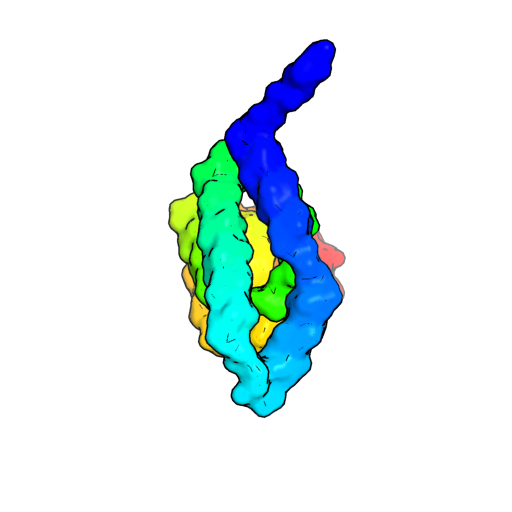ILE A N 1
ATOM 1116 C CA . ILE A 1 142 ? 2.006 -0.941 -16.607 1.00 94.25 142 ILE A CA 1
ATOM 1117 C C . ILE A 1 142 ? 2.823 -1.608 -17.715 1.00 94.25 142 ILE A C 1
ATOM 1119 O O . ILE A 1 142 ? 3.945 -1.185 -17.973 1.00 94.25 142 ILE A O 1
ATOM 1123 N N . VAL A 1 143 ? 2.250 -2.599 -18.398 1.00 94.44 143 VAL A N 1
ATOM 1124 C CA . VAL A 1 143 ? 2.870 -3.298 -19.528 1.00 94.44 143 VAL A CA 1
ATOM 1125 C C . VAL A 1 143 ? 3.205 -2.310 -20.642 1.00 94.44 143 VAL A C 1
ATOM 1127 O O . VAL A 1 143 ? 4.349 -2.272 -21.091 1.00 94.44 143 VAL A O 1
ATOM 1130 N N . GLU A 1 144 ? 2.257 -1.458 -21.040 1.00 95.06 144 GLU A N 1
ATOM 1131 C CA . GLU A 1 144 ? 2.498 -0.421 -22.048 1.00 95.06 144 GLU A CA 1
ATOM 1132 C C . GLU A 1 144 ? 3.684 0.473 -21.659 1.00 95.06 144 GLU A C 1
ATOM 1134 O O . GLU A 1 144 ? 4.595 0.685 -22.461 1.00 95.06 144 GLU A O 1
ATOM 1139 N N . LYS A 1 145 ? 3.726 0.933 -20.403 1.00 94.56 145 LYS A N 1
ATOM 1140 C CA . LYS A 1 145 ? 4.832 1.750 -19.893 1.00 94.56 145 LYS A CA 1
ATOM 1141 C C . LYS A 1 145 ? 6.169 1.002 -19.915 1.00 94.56 145 LYS A C 1
ATOM 1143 O O . LYS A 1 145 ? 7.170 1.573 -20.335 1.00 94.56 145 LYS A O 1
ATOM 1148 N N . VAL A 1 146 ? 6.205 -0.262 -19.489 1.00 94.94 146 VAL A N 1
ATOM 1149 C CA . VAL A 1 146 ? 7.422 -1.094 -19.485 1.00 94.94 146 VAL A CA 1
ATOM 1150 C C . VAL A 1 146 ? 8.006 -1.230 -20.890 1.00 94.94 146 VAL A C 1
ATOM 1152 O O . VAL A 1 146 ? 9.215 -1.083 -21.064 1.00 94.94 146 VAL A O 1
ATOM 1155 N N . TYR A 1 147 ? 7.169 -1.457 -21.905 1.00 93.94 147 TYR A N 1
ATOM 1156 C CA . TYR A 1 147 ? 7.632 -1.593 -23.290 1.00 93.94 147 TYR A CA 1
ATOM 1157 C C . TYR A 1 147 ? 8.037 -0.265 -23.947 1.00 93.94 147 TYR A C 1
ATOM 1159 O O . TYR A 1 147 ? 8.678 -0.277 -24.997 1.00 93.94 147 TYR A O 1
ATOM 1167 N N . GLN A 1 148 ? 7.736 0.872 -23.316 1.00 94.75 148 GLN A N 1
ATOM 1168 C CA . GLN A 1 148 ? 8.290 2.181 -23.679 1.00 94.75 148 GLN A CA 1
ATOM 1169 C C . GLN A 1 148 ? 9.648 2.459 -23.007 1.00 94.75 148 GLN A C 1
ATOM 1171 O O . GLN A 1 148 ? 10.355 3.379 -23.420 1.00 94.75 148 GLN A O 1
ATOM 1176 N N . CYS A 1 149 ? 10.028 1.691 -21.980 1.00 93.12 149 CYS A N 1
ATOM 1177 C CA . CYS A 1 149 ? 11.336 1.787 -21.334 1.00 93.12 149 CYS A CA 1
ATOM 1178 C C . CYS A 1 149 ? 12.425 1.052 -22.131 1.00 93.12 149 CYS A C 1
ATOM 1180 O O . CYS A 1 149 ? 12.163 0.365 -23.122 1.00 93.12 149 CYS A O 1
ATOM 1182 N N . ASP A 1 150 ? 13.674 1.191 -21.682 1.00 95.94 150 ASP A N 1
ATOM 1183 C CA . ASP A 1 150 ? 14.808 0.491 -22.277 1.00 95.94 150 ASP A CA 1
ATOM 1184 C C . ASP A 1 150 ? 14.717 -1.043 -22.141 1.00 95.94 150 ASP A C 1
ATOM 1186 O O . ASP A 1 150 ? 13.913 -1.609 -21.392 1.00 95.94 150 ASP A O 1
ATOM 1190 N N . LYS A 1 151 ? 15.593 -1.741 -22.873 1.00 96.44 151 LYS A N 1
ATOM 1191 C CA . LYS A 1 151 ? 15.569 -3.204 -22.949 1.00 96.44 151 LYS A CA 1
ATOM 1192 C C . 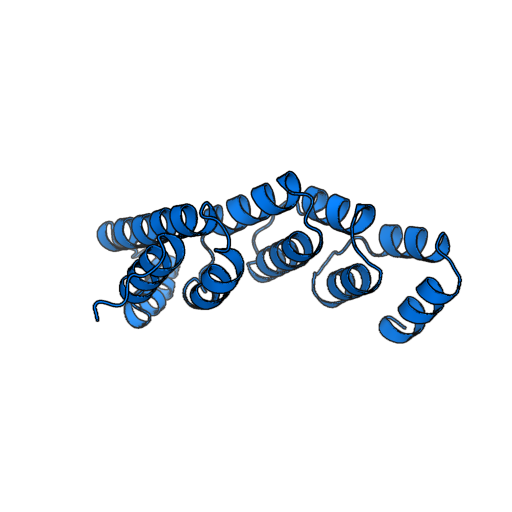LYS A 1 151 ? 15.866 -3.892 -21.609 1.00 96.44 151 LYS A C 1
ATOM 1194 O O . LYS A 1 151 ? 15.416 -5.020 -21.407 1.00 96.44 151 LYS A O 1
ATOM 1199 N N . SER A 1 152 ? 16.600 -3.246 -20.701 1.00 96.38 152 SER A N 1
ATOM 1200 C CA . SER A 1 152 ? 16.932 -3.818 -19.391 1.00 96.38 152 SER A CA 1
ATOM 1201 C C . SER A 1 152 ? 15.697 -3.899 -18.495 1.00 96.38 152 SER A C 1
ATOM 1203 O O . SER A 1 152 ? 15.448 -4.943 -17.894 1.00 96.38 152 SER A O 1
ATOM 1205 N N . VAL A 1 153 ? 14.858 -2.858 -18.514 1.00 95.06 153 VAL A N 1
ATOM 1206 C CA . VAL A 1 153 ? 13.577 -2.825 -17.796 1.00 95.06 153 VAL A CA 1
ATOM 1207 C C . VAL A 1 153 ? 12.612 -3.872 -18.347 1.00 95.06 153 VAL A C 1
ATOM 1209 O O . VAL A 1 153 ? 12.007 -4.613 -17.573 1.00 95.06 153 VAL A O 1
ATOM 1212 N N . GLN A 1 154 ? 12.513 -3.984 -19.676 1.00 95.12 154 GLN A N 1
ATOM 1213 C CA . GLN A 1 154 ? 11.683 -5.006 -20.329 1.00 95.12 154 GLN A CA 1
ATOM 1214 C C . GLN A 1 154 ? 12.115 -6.421 -19.926 1.00 95.12 154 GLN A C 1
ATOM 1216 O O . GLN A 1 154 ? 11.289 -7.235 -19.528 1.00 95.12 154 GLN A O 1
ATOM 1221 N N . THR A 1 155 ? 13.423 -6.690 -19.962 1.00 95.44 155 THR A N 1
ATOM 1222 C CA . THR A 1 155 ? 13.980 -8.002 -19.600 1.00 95.44 155 THR A CA 1
ATOM 1223 C C . THR A 1 155 ? 13.706 -8.337 -18.135 1.00 95.44 155 THR A C 1
ATOM 1225 O O . THR A 1 155 ? 13.304 -9.456 -17.826 1.00 95.44 155 THR A O 1
ATOM 1228 N N . TYR A 1 156 ? 13.888 -7.370 -17.227 1.00 94.38 156 TYR A N 1
ATOM 1229 C CA . TYR A 1 156 ? 13.563 -7.552 -15.813 1.00 94.38 156 TYR A CA 1
ATOM 1230 C C . TYR A 1 156 ? 12.080 -7.889 -15.618 1.00 94.38 156 TYR A C 1
ATOM 1232 O O . TYR A 1 156 ? 11.750 -8.823 -14.892 1.00 94.38 156 TYR A O 1
ATOM 1240 N N . TRP A 1 157 ? 11.185 -7.159 -16.288 1.00 93.56 157 TRP A N 1
ATOM 1241 C CA . TRP A 1 157 ? 9.747 -7.409 -16.219 1.00 93.56 157 TRP A CA 1
ATOM 1242 C C . TRP A 1 157 ? 9.383 -8.819 -16.686 1.00 93.56 157 TRP A C 1
ATOM 1244 O O . TRP A 1 157 ? 8.728 -9.556 -15.950 1.00 93.56 157 TRP A O 1
ATOM 1254 N N . GLU A 1 158 ? 9.843 -9.203 -17.879 1.00 92.75 158 GLU A N 1
ATOM 1255 C CA . GLU A 1 158 ? 9.599 -10.523 -18.466 1.00 92.75 158 GLU A CA 1
ATOM 1256 C C . GLU A 1 158 ? 10.073 -11.639 -17.525 1.00 92.75 158 GLU A C 1
ATOM 1258 O O . GLU A 1 158 ? 9.313 -12.556 -17.258 1.00 92.75 158 GLU A O 1
ATOM 1263 N N . GLN A 1 159 ? 11.267 -11.524 -16.932 1.00 93.81 159 GLN A N 1
ATOM 1264 C CA . GLN A 1 159 ? 11.806 -12.526 -15.998 1.00 93.81 159 GLN A CA 1
ATOM 1265 C C . GLN A 1 159 ? 11.034 -12.657 -14.681 1.00 93.81 159 GLN A C 1
ATOM 1267 O O . GLN A 1 159 ? 11.167 -13.664 -13.986 1.00 93.81 159 GLN A O 1
ATOM 1272 N N . GLN A 1 160 ? 10.323 -11.609 -14.267 1.00 92.19 160 GLN A N 1
ATOM 1273 C CA . GLN A 1 160 ? 9.637 -11.588 -12.979 1.00 92.19 160 GLN A CA 1
ATOM 1274 C C . GLN A 1 160 ? 8.145 -11.888 -13.091 1.00 92.19 160 GLN A C 1
ATOM 1276 O O . GLN A 1 160 ? 7.561 -12.311 -12.091 1.00 92.19 160 GLN A O 1
ATOM 1281 N N . ILE A 1 161 ? 7.520 -11.618 -14.236 1.00 82.19 161 ILE A N 1
ATOM 1282 C CA . ILE A 1 161 ? 6.066 -11.709 -14.429 1.00 82.19 161 ILE A CA 1
ATOM 1283 C C . ILE A 1 161 ? 5.661 -12.890 -15.321 1.00 82.19 161 ILE A C 1
ATOM 1285 O O . ILE A 1 161 ? 4.604 -13.466 -15.061 1.00 82.19 161 ILE A O 1
ATOM 1289 N N . LEU A 1 162 ? 6.459 -13.237 -16.340 1.00 71.31 162 LEU A N 1
ATOM 1290 C CA . LEU A 1 162 ? 6.235 -14.395 -17.219 1.00 71.31 162 LEU A CA 1
ATOM 1291 C C . LEU A 1 162 ? 6.968 -15.633 -16.685 1.00 71.31 162 LEU A C 1
ATOM 1293 O O . LEU A 1 162 ? 6.432 -16.743 -16.901 1.00 71.31 162 LEU A O 1
#